Protein AF-A0A316YDK8-F1 (afdb_monomer_lite)

Foldseek 3Di:
DVVVVVVVVVVVVVVVVVVLVVCCVVPVCVSCVVVVHHPPPPVVVVVVVVVVVVVLVVVLVVLCVVPNLQSSLVSLLVSLVVLVVVLVVQVVVVHDNCCSCVPSVVSSVVSNVSSVVSNVD

pLDDT: mean 97.38, std 2.36, range [79.5, 98.75]

Radius of gyration: 16.69 Å; chains: 1; bounding box: 52×22×44 Å

Sequence (121 aa):
MLRQASLAIALACCGAIVAIGARFLLLPQQATAAFGVTPGNIRALTAIKGVRDITSGIVPLVAWSMAGPRVFGWSMLAASLTPVGDAIIVITNGGELAQALTVHGATAAVLIATSLVLIQT

Organism: NCBI:txid215250

Secondary structure (DSSP, 8-state):
-HHHHHHHHHHHHHHHHHHHHHHHHHSHHHHHHHTTS-TT-HHHHHHHHHHHHHHHHHHHHHHHHHHHHHHHHHHHHHHTHHHHHHHHHHHHTT--HHHIIIIIIHHHHHHHHHHHHHHH-

Structure (mmCIF, N/CA/C/O backbone):
data_AF-A0A316YDK8-F1
#
_entry.id   AF-A0A316YDK8-F1
#
loop_
_atom_site.group_PDB
_atom_site.id
_atom_site.type_symbol
_atom_site.label_atom_id
_atom_site.label_alt_id
_atom_site.label_comp_id
_atom_site.label_asym_id
_atom_site.label_entity_id
_atom_site.label_seq_id
_atom_site.pdbx_PDB_ins_code
_atom_site.Cartn_x
_atom_site.Cartn_y
_atom_site.Cartn_z
_atom_site.occupancy
_atom_site.B_iso_or_equiv
_atom_site.auth_seq_id
_atom_site.auth_comp_id
_atom_site.auth_asym_id
_atom_site.auth_atom_id
_atom_site.pdbx_PDB_model_num
ATOM 1 N N . MET A 1 1 ? -33.032 -4.478 -1.769 1.00 82.25 1 MET A N 1
ATOM 2 C CA . MET A 1 1 ? -32.418 -4.955 -3.030 1.00 82.25 1 MET A CA 1
ATOM 3 C C . MET A 1 1 ? -31.326 -4.011 -3.536 1.00 82.25 1 MET A C 1
ATOM 5 O O . MET A 1 1 ? -30.196 -4.463 -3.644 1.00 82.25 1 MET A O 1
ATOM 9 N N . LEU A 1 2 ? -31.588 -2.708 -3.739 1.00 93.12 2 LEU A N 1
ATOM 10 C CA . LEU A 1 2 ? -30.572 -1.750 -4.231 1.00 93.12 2 LEU A CA 1
ATOM 11 C C . LEU A 1 2 ? -29.287 -1.702 -3.382 1.00 93.12 2 LEU A C 1
ATOM 13 O O . LEU A 1 2 ? -28.204 -1.879 -3.918 1.00 93.12 2 LEU A O 1
ATOM 17 N N . ARG A 1 3 ? -29.397 -1.580 -2.049 1.00 96.75 3 ARG A N 1
ATOM 18 C CA . ARG A 1 3 ? -28.228 -1.564 -1.142 1.00 96.75 3 ARG A CA 1
ATOM 19 C C . ARG A 1 3 ? -27.335 -2.806 -1.273 1.00 96.75 3 ARG A C 1
ATOM 21 O O . ARG A 1 3 ? -26.117 -2.689 -1.239 1.00 96.75 3 ARG A O 1
ATOM 28 N N . GLN A 1 4 ? -27.935 -3.989 -1.406 1.00 96.75 4 GLN A N 1
ATOM 29 C CA . GLN A 1 4 ? -27.195 -5.250 -1.536 1.00 96.75 4 GLN A CA 1
ATOM 30 C C . GLN A 1 4 ? -26.503 -5.347 -2.895 1.00 96.75 4 GLN A C 1
ATOM 32 O O . GLN A 1 4 ? -25.341 -5.734 -2.951 1.00 96.75 4 GLN A O 1
ATOM 37 N N . ALA A 1 5 ? -27.185 -4.935 -3.968 1.00 97.12 5 ALA A N 1
ATOM 38 C CA . ALA A 1 5 ? -26.584 -4.858 -5.293 1.00 97.12 5 ALA A CA 1
ATOM 39 C C . ALA A 1 5 ? -25.393 -3.886 -5.303 1.00 97.12 5 ALA A C 1
ATOM 41 O O . ALA A 1 5 ? -24.313 -4.252 -5.755 1.00 97.12 5 ALA A O 1
ATOM 42 N N . SER A 1 6 ? -25.544 -2.690 -4.723 1.00 97.62 6 SER A N 1
ATOM 43 C CA . SER A 1 6 ? -24.447 -1.722 -4.603 1.00 97.62 6 SER A CA 1
ATOM 44 C C . SER A 1 6 ? -23.263 -2.275 -3.809 1.00 97.62 6 SER A C 1
ATOM 46 O O . SER A 1 6 ? -22.122 -2.084 -4.219 1.00 97.62 6 SER A O 1
ATOM 48 N N . LEU A 1 7 ? -23.512 -2.992 -2.707 1.00 98.00 7 LEU A N 1
ATOM 49 C CA . LEU A 1 7 ? -22.448 -3.623 -1.924 1.00 98.00 7 LEU A CA 1
ATOM 50 C C . LEU A 1 7 ? -21.717 -4.705 -2.730 1.00 98.00 7 LEU A C 1
ATOM 52 O O . LEU A 1 7 ? -20.490 -4.739 -2.729 1.00 98.00 7 LEU A O 1
ATOM 56 N N . ALA A 1 8 ? -22.455 -5.558 -3.442 1.00 98.06 8 ALA A N 1
ATOM 57 C CA . ALA A 1 8 ? -21.868 -6.597 -4.282 1.00 98.06 8 ALA A CA 1
ATOM 58 C C . ALA A 1 8 ? -20.994 -5.997 -5.394 1.00 98.06 8 ALA A C 1
ATOM 60 O O . ALA A 1 8 ? -19.868 -6.446 -5.603 1.00 98.06 8 ALA A O 1
ATOM 61 N N . ILE A 1 9 ? -21.477 -4.939 -6.052 1.00 98.19 9 ILE A N 1
ATOM 62 C CA . ILE A 1 9 ? -20.719 -4.204 -7.071 1.00 98.19 9 ILE A CA 1
ATOM 63 C C . ILE A 1 9 ? -19.450 -3.601 -6.459 1.00 98.19 9 ILE A C 1
ATOM 65 O O . ILE A 1 9 ? -18.371 -3.762 -7.019 1.00 98.19 9 ILE A O 1
ATOM 69 N N . ALA A 1 10 ? -19.551 -2.951 -5.297 1.00 98.19 10 ALA A N 1
ATOM 70 C CA . ALA A 1 10 ? -18.397 -2.351 -4.632 1.00 98.19 10 ALA A CA 1
ATOM 71 C C . ALA A 1 10 ? -17.325 -3.397 -4.283 1.00 98.19 10 ALA A C 1
ATOM 73 O O . ALA A 1 10 ? -16.150 -3.190 -4.582 1.00 98.19 10 ALA A O 1
ATOM 74 N N . LEU A 1 11 ? -17.724 -4.544 -3.724 1.00 98.19 11 LEU A N 1
ATOM 75 C CA . LEU A 1 11 ? -16.809 -5.647 -3.415 1.00 98.19 11 LEU A CA 1
ATOM 76 C C . LEU A 1 11 ? -16.150 -6.217 -4.677 1.00 98.19 11 LEU A C 1
ATOM 78 O O . LEU A 1 11 ? -14.941 -6.459 -4.678 1.00 98.19 11 LEU A O 1
ATOM 82 N N . ALA A 1 12 ? -16.913 -6.380 -5.761 1.00 98.50 12 ALA A N 1
ATOM 83 C CA . ALA A 1 12 ? -16.375 -6.819 -7.045 1.00 98.50 12 ALA A CA 1
ATOM 84 C C . ALA A 1 12 ? -15.350 -5.817 -7.602 1.00 98.50 12 ALA A C 1
ATOM 86 O O . ALA A 1 12 ? -14.276 -6.226 -8.042 1.00 98.50 12 ALA A O 1
ATOM 87 N N . CYS A 1 13 ? -15.626 -4.513 -7.519 1.00 98.44 13 CYS A N 1
ATOM 88 C CA . CYS A 1 13 ? -14.684 -3.465 -7.914 1.00 98.44 13 CYS A CA 1
ATOM 89 C C . CYS A 1 13 ? -13.403 -3.488 -7.067 1.00 98.44 13 CYS A C 1
ATOM 91 O O . CYS A 1 13 ? -12.308 -3.403 -7.625 1.00 98.44 13 CYS A O 1
ATOM 93 N N . CYS A 1 14 ? -13.511 -3.651 -5.743 1.00 98.12 14 CYS A N 1
ATOM 94 C CA . CYS A 1 14 ? -12.345 -3.805 -4.869 1.00 98.12 14 CYS A CA 1
ATOM 95 C C . CYS A 1 14 ? -11.497 -5.017 -5.282 1.00 98.12 14 CYS A C 1
ATOM 97 O O . CYS A 1 14 ? -10.287 -4.885 -5.461 1.00 98.12 14 CYS A O 1
ATOM 99 N N . GLY A 1 15 ? -12.129 -6.175 -5.504 1.00 98.56 15 GLY A N 1
ATOM 100 C CA . GLY A 1 15 ? -11.443 -7.380 -5.977 1.00 98.56 15 GLY A CA 1
ATOM 101 C C . GLY A 1 15 ? -10.779 -7.191 -7.345 1.00 98.56 15 GLY A C 1
ATOM 102 O O . GLY A 1 15 ? -9.627 -7.580 -7.533 1.00 98.56 15 GLY A O 1
ATOM 103 N N . ALA A 1 16 ? -11.461 -6.531 -8.284 1.00 98.31 16 ALA A N 1
ATOM 104 C CA . ALA A 1 16 ? -10.921 -6.237 -9.608 1.00 98.31 16 ALA A CA 1
ATOM 105 C C . ALA A 1 16 ? -9.682 -5.330 -9.539 1.00 98.31 16 ALA A C 1
ATOM 107 O O . ALA A 1 16 ? -8.686 -5.602 -10.208 1.00 98.31 16 ALA A O 1
ATOM 108 N N . ILE A 1 17 ? -9.696 -4.290 -8.699 1.00 97.44 17 ILE A N 1
ATOM 109 C CA . ILE A 1 17 ? -8.531 -3.413 -8.512 1.00 97.44 17 ILE A CA 1
ATOM 110 C C . ILE A 1 17 ? -7.363 -4.160 -7.859 1.00 97.44 17 ILE A C 1
ATOM 112 O O . ILE A 1 17 ? -6.223 -3.971 -8.288 1.00 97.44 17 ILE A O 1
ATOM 116 N N . VAL A 1 18 ? -7.618 -5.053 -6.895 1.00 98.00 18 VAL A N 1
ATOM 117 C CA . VAL A 1 18 ? -6.574 -5.931 -6.330 1.00 98.00 18 VAL A CA 1
ATOM 118 C C . VAL A 1 18 ? -5.962 -6.817 -7.421 1.00 98.00 18 VAL A C 1
ATOM 120 O O . VAL A 1 18 ? -4.738 -6.902 -7.523 1.00 98.00 18 VAL A O 1
ATOM 123 N N . ALA A 1 19 ? -6.784 -7.412 -8.291 1.00 98.38 19 ALA A N 1
ATOM 124 C CA . ALA A 1 19 ? -6.306 -8.228 -9.409 1.00 98.38 19 ALA A CA 1
ATOM 125 C C . ALA A 1 19 ? -5.478 -7.416 -10.424 1.00 98.38 19 ALA A C 1
ATOM 127 O O . ALA A 1 19 ? -4.431 -7.876 -10.884 1.00 98.38 19 ALA A O 1
ATOM 128 N N . ILE A 1 20 ? -5.897 -6.184 -10.740 1.00 97.88 20 ILE A N 1
ATOM 129 C CA . ILE A 1 20 ? -5.118 -5.265 -11.584 1.00 97.88 20 ILE A CA 1
ATOM 130 C C . ILE A 1 20 ? -3.778 -4.932 -10.917 1.00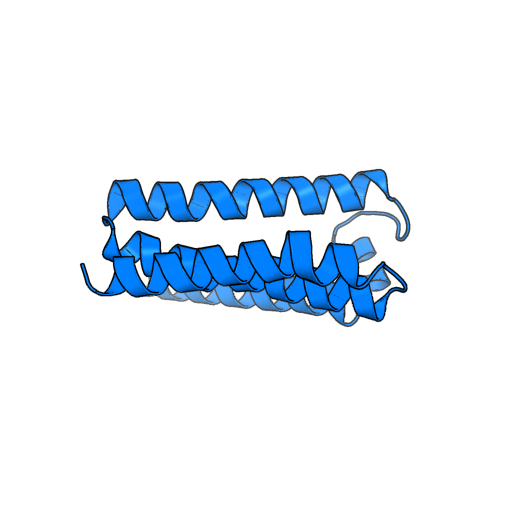 97.88 20 ILE A C 1
ATOM 132 O O . ILE A 1 20 ? -2.743 -4.979 -11.582 1.00 97.88 20 ILE A O 1
ATOM 136 N N . GLY A 1 21 ? -3.772 -4.641 -9.612 1.00 97.00 21 GLY A N 1
ATOM 137 C CA . GLY A 1 21 ? -2.556 -4.407 -8.832 1.00 97.00 21 GLY A CA 1
ATOM 138 C C . GLY A 1 21 ? -1.583 -5.587 -8.901 1.00 97.00 21 GLY A C 1
ATOM 139 O O . GLY A 1 21 ? -0.417 -5.399 -9.241 1.00 97.00 21 GLY A O 1
ATOM 140 N N . ALA A 1 22 ? -2.073 -6.811 -8.688 1.00 98.25 22 ALA A N 1
ATOM 141 C CA . ALA A 1 22 ? -1.271 -8.029 -8.812 1.00 98.25 22 ALA A CA 1
ATOM 142 C C . ALA A 1 22 ? -0.696 -8.212 -10.227 1.00 98.25 22 ALA A C 1
ATOM 144 O O . ALA A 1 22 ? 0.459 -8.609 -10.385 1.00 98.25 22 ALA A O 1
ATOM 145 N N . ARG A 1 23 ? -1.453 -7.858 -11.274 1.00 97.81 23 ARG A N 1
ATOM 146 C CA . ARG A 1 23 ? -0.971 -7.917 -12.662 1.00 97.81 23 ARG A CA 1
ATOM 147 C C . ARG A 1 23 ? 0.233 -7.001 -12.904 1.00 97.81 23 ARG A C 1
ATOM 149 O O . ARG A 1 23 ? 1.101 -7.375 -13.685 1.00 97.81 23 ARG A O 1
ATOM 156 N N . PHE A 1 24 ? 0.326 -5.848 -12.235 1.00 96.75 24 PHE A N 1
ATOM 157 C CA . PHE A 1 24 ? 1.522 -4.995 -12.316 1.00 96.75 24 PHE A CA 1
ATOM 158 C C . PHE A 1 24 ? 2.771 -5.649 -11.713 1.00 96.75 24 PHE A C 1
ATOM 160 O O . PHE A 1 24 ? 3.870 -5.310 -12.136 1.00 96.75 24 PHE A O 1
ATOM 167 N N . LEU A 1 25 ? 2.615 -6.587 -10.774 1.00 96.00 25 LEU A N 1
ATOM 168 C CA . LEU A 1 25 ? 3.730 -7.347 -10.201 1.00 96.00 25 LEU A CA 1
ATOM 169 C C . LEU A 1 25 ? 4.107 -8.545 -11.082 1.00 96.00 25 LEU A C 1
ATOM 171 O O . LEU A 1 25 ? 5.283 -8.801 -11.311 1.00 96.00 25 LEU A O 1
ATOM 175 N N . LEU A 1 26 ? 3.109 -9.266 -11.600 1.00 97.88 26 LEU A N 1
ATOM 176 C CA . LEU A 1 26 ? 3.316 -10.518 -12.338 1.00 97.88 26 LEU A CA 1
ATOM 177 C C . LEU A 1 26 ? 3.629 -10.308 -13.827 1.00 97.88 26 LEU A C 1
ATOM 179 O O . LEU A 1 26 ? 4.381 -11.075 -14.420 1.00 97.88 26 LEU A O 1
ATOM 183 N N . LEU A 1 27 ? 3.026 -9.293 -14.451 1.00 98.00 27 LEU A N 1
ATOM 184 C CA . LEU A 1 27 ? 3.092 -9.020 -15.892 1.00 98.00 27 LEU A CA 1
ATOM 185 C C . LEU A 1 27 ? 3.289 -7.509 -16.153 1.00 98.00 27 LEU A C 1
ATOM 187 O O . LEU A 1 27 ? 2.462 -6.888 -16.832 1.00 98.00 27 LEU A O 1
ATOM 191 N N . PRO A 1 28 ? 4.369 -6.886 -15.640 1.00 95.75 28 PRO A N 1
ATOM 192 C CA . PRO A 1 28 ? 4.521 -5.428 -15.575 1.00 95.75 28 PRO A CA 1
ATOM 193 C C . PRO A 1 28 ? 4.439 -4.730 -16.937 1.00 95.75 28 PRO A C 1
ATOM 195 O O . PRO A 1 28 ? 3.760 -3.711 -17.062 1.00 95.75 28 PRO A O 1
ATOM 198 N N . GLN A 1 29 ? 5.075 -5.277 -17.981 1.00 97.00 29 GLN A N 1
ATOM 199 C CA . GLN A 1 29 ? 5.042 -4.680 -19.324 1.00 97.00 29 GLN A CA 1
ATOM 200 C C . GLN A 1 29 ? 3.624 -4.678 -19.911 1.00 97.00 29 GLN A C 1
ATOM 202 O O . GLN A 1 29 ? 3.150 -3.648 -20.386 1.00 97.00 29 GLN A O 1
ATOM 207 N N . GLN A 1 30 ? 2.916 -5.809 -19.823 1.00 98.25 30 GLN A N 1
ATOM 208 C CA . GLN A 1 30 ? 1.549 -5.929 -20.332 1.00 98.25 30 GLN A CA 1
ATOM 209 C C . GLN A 1 30 ? 0.567 -5.079 -19.524 1.00 98.25 30 GLN A C 1
ATOM 211 O O . GLN A 1 30 ? -0.327 -4.466 -20.098 1.00 98.25 30 GLN A O 1
ATOM 216 N N . ALA A 1 31 ? 0.727 -5.033 -18.199 1.00 97.75 31 ALA A N 1
ATOM 217 C CA . ALA A 1 31 ? -0.098 -4.210 -17.322 1.00 97.75 31 ALA A CA 1
ATOM 218 C C . ALA A 1 31 ? 0.095 -2.714 -17.607 1.00 97.75 31 ALA A C 1
ATOM 220 O O . ALA A 1 31 ? -0.883 -1.979 -17.691 1.00 97.75 31 ALA A O 1
ATOM 221 N N . THR A 1 32 ? 1.339 -2.279 -17.822 1.00 97.62 32 THR A N 1
ATOM 222 C CA . THR A 1 32 ? 1.663 -0.881 -18.150 1.00 97.62 32 THR A CA 1
ATOM 223 C C . THR A 1 32 ? 1.099 -0.489 -19.515 1.00 97.62 32 THR A C 1
ATOM 225 O O . THR A 1 32 ? 0.439 0.543 -19.627 1.00 97.62 32 THR A O 1
ATOM 228 N N . ALA A 1 33 ? 1.254 -1.352 -20.525 1.00 97.75 33 ALA A N 1
ATOM 229 C CA . ALA A 1 33 ? 0.644 -1.141 -21.835 1.00 97.75 33 ALA A CA 1
ATOM 230 C C . ALA A 1 33 ? -0.893 -1.095 -21.752 1.00 97.75 33 ALA A C 1
ATOM 232 O O . ALA A 1 33 ? -1.510 -0.199 -22.319 1.00 97.75 33 ALA A O 1
ATOM 233 N N . ALA A 1 34 ? -1.517 -2.004 -20.991 1.00 97.62 34 ALA A N 1
ATOM 234 C CA . ALA A 1 34 ? -2.969 -2.034 -20.789 1.00 97.62 34 ALA A CA 1
ATOM 235 C C . ALA A 1 34 ? -3.499 -0.838 -19.978 1.00 97.62 34 ALA A C 1
ATOM 2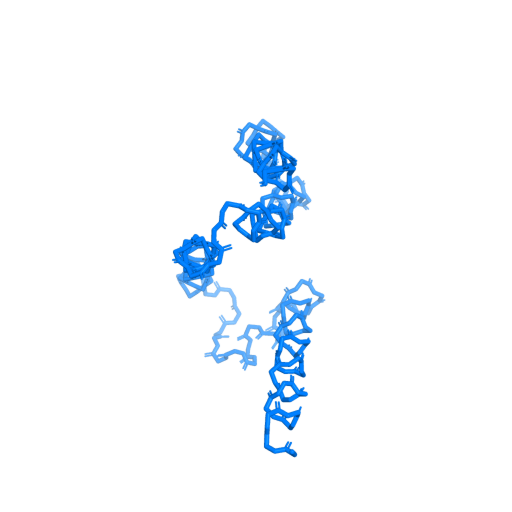37 O O . ALA A 1 34 ? -4.655 -0.460 -20.137 1.00 97.62 34 ALA A O 1
ATOM 238 N N . PHE A 1 35 ? -2.664 -0.227 -19.135 1.00 97.00 35 PHE A N 1
ATOM 239 C CA . PHE A 1 35 ? -2.956 1.049 -18.481 1.00 97.00 35 PHE A CA 1
ATOM 240 C C . PHE A 1 35 ? -2.931 2.234 -19.467 1.00 97.00 35 PHE A C 1
ATOM 242 O O . PHE A 1 35 ? -3.439 3.304 -19.147 1.00 97.00 35 PHE A O 1
ATOM 249 N N . GLY A 1 36 ? -2.374 2.051 -20.671 1.00 97.94 36 GLY A N 1
ATOM 250 C CA . GLY A 1 36 ? -2.257 3.088 -21.700 1.00 97.94 36 GLY A CA 1
ATOM 251 C C . GLY A 1 36 ? -0.918 3.828 -21.685 1.00 97.94 36 GLY A C 1
ATOM 252 O O . GLY A 1 36 ? -0.813 4.921 -22.235 1.00 97.94 36 GLY A O 1
ATOM 253 N N . VAL A 1 37 ? 0.111 3.259 -21.050 1.00 97.69 37 VAL A N 1
ATOM 254 C CA . VAL A 1 37 ? 1.452 3.850 -20.957 1.00 97.69 37 VAL A CA 1
ATOM 255 C C . VAL A 1 37 ? 2.464 2.954 -21.663 1.00 97.69 37 VAL A C 1
ATOM 257 O O . VAL A 1 37 ? 2.464 1.737 -21.494 1.00 97.69 37 VAL A O 1
ATOM 260 N N . THR A 1 38 ? 3.380 3.554 -22.424 1.00 97.00 38 THR A N 1
ATOM 261 C CA . THR A 1 38 ? 4.519 2.825 -22.994 1.00 97.00 38 THR A CA 1
ATOM 262 C C . THR A 1 38 ? 5.390 2.244 -21.870 1.00 97.00 38 THR A C 1
ATOM 264 O O . THR A 1 38 ? 5.850 3.012 -21.014 1.00 97.00 38 THR A O 1
ATOM 267 N N . PRO A 1 39 ? 5.654 0.921 -21.847 1.00 96.00 39 PRO A N 1
ATOM 268 C CA . PRO A 1 39 ? 6.534 0.312 -20.851 1.00 96.00 39 PRO A CA 1
ATOM 269 C C . PRO A 1 39 ? 7.902 1.006 -20.784 1.00 96.00 39 PRO A C 1
ATOM 271 O O . PRO A 1 39 ? 8.487 1.333 -21.812 1.00 96.00 39 PRO A O 1
ATOM 274 N N . GLY A 1 40 ? 8.406 1.244 -19.570 1.00 94.38 40 GLY A N 1
ATOM 275 C CA . GLY A 1 40 ? 9.673 1.952 -19.337 1.00 94.38 40 GLY A CA 1
ATOM 276 C C . GLY A 1 40 ? 9.556 3.475 -19.180 1.00 94.38 40 GLY A C 1
ATOM 277 O O . GLY A 1 40 ? 10.544 4.125 -18.844 1.00 94.38 40 GLY A O 1
ATOM 278 N N . ASN A 1 41 ? 8.369 4.070 -19.351 1.00 97.56 41 ASN A N 1
ATOM 279 C CA . ASN A 1 41 ? 8.165 5.496 -19.078 1.00 97.56 41 ASN A CA 1
ATOM 280 C C . ASN A 1 41 ? 8.191 5.791 -17.563 1.00 97.56 41 ASN A C 1
ATOM 282 O O . ASN A 1 41 ? 7.166 5.720 -16.881 1.00 97.56 41 ASN A O 1
ATOM 286 N N . ILE A 1 42 ? 9.365 6.161 -17.043 1.00 96.69 42 ILE A N 1
ATOM 287 C CA . ILE A 1 42 ? 9.586 6.414 -15.610 1.00 96.69 42 ILE A CA 1
ATOM 288 C C . ILE A 1 42 ? 8.676 7.513 -15.06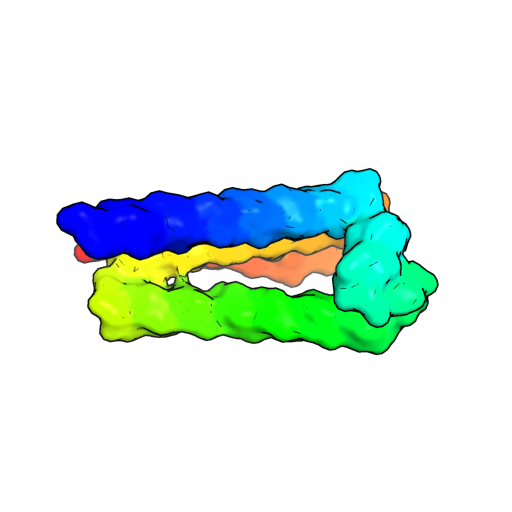0 1.00 96.69 42 ILE A C 1
ATOM 290 O O . ILE A 1 42 ? 8.103 7.328 -13.992 1.00 96.69 42 ILE A O 1
ATOM 294 N N . ARG A 1 43 ? 8.480 8.625 -15.783 1.00 97.88 43 ARG A N 1
ATOM 295 C CA . ARG A 1 43 ? 7.620 9.730 -15.318 1.00 97.88 43 ARG A CA 1
ATOM 296 C C . ARG A 1 43 ? 6.180 9.268 -15.094 1.00 97.88 43 ARG A C 1
ATOM 298 O O . ARG A 1 43 ? 5.551 9.672 -14.120 1.00 97.88 43 ARG A O 1
ATOM 305 N N . ALA A 1 44 ? 5.654 8.438 -15.991 1.00 97.38 44 ALA A N 1
ATOM 306 C CA . ALA A 1 44 ? 4.315 7.886 -15.835 1.00 97.38 44 ALA A CA 1
ATOM 307 C C . ALA A 1 44 ? 4.244 6.917 -14.645 1.00 97.38 44 ALA A C 1
ATOM 309 O O . ALA A 1 44 ? 3.312 6.999 -13.849 1.00 97.38 44 ALA A O 1
ATOM 310 N N . LEU A 1 45 ? 5.243 6.046 -14.473 1.00 95.94 45 LEU A N 1
ATOM 311 C CA . LEU A 1 45 ? 5.282 5.095 -13.358 1.00 95.94 45 LEU A CA 1
ATOM 312 C C . LEU A 1 45 ? 5.415 5.788 -11.993 1.00 95.94 45 LEU A C 1
ATOM 314 O O . LEU A 1 45 ? 4.705 5.419 -11.055 1.00 95.94 45 LEU A O 1
ATOM 318 N N . THR A 1 46 ? 6.253 6.822 -11.877 1.00 97.25 46 THR A N 1
ATOM 319 C CA . THR A 1 46 ? 6.380 7.595 -10.632 1.00 97.25 46 THR A CA 1
ATOM 320 C C . THR A 1 46 ? 5.128 8.418 -10.343 1.00 97.25 46 THR A C 1
ATOM 322 O O . THR A 1 46 ? 4.724 8.498 -9.186 1.00 97.25 46 THR A O 1
ATOM 325 N N . ALA A 1 47 ? 4.447 8.951 -11.364 1.00 98.31 47 ALA A N 1
ATOM 326 C CA . ALA A 1 47 ? 3.147 9.601 -11.189 1.00 98.31 47 ALA A CA 1
ATOM 327 C C . ALA A 1 47 ? 2.065 8.616 -10.706 1.00 98.31 47 ALA A C 1
ATOM 329 O O . ALA A 1 47 ? 1.336 8.925 -9.765 1.00 98.31 47 ALA A O 1
ATOM 330 N N . ILE A 1 48 ? 1.991 7.411 -11.288 1.00 97.12 48 ILE A N 1
ATOM 331 C CA . ILE A 1 48 ? 1.068 6.349 -10.848 1.00 97.12 48 ILE A CA 1
ATOM 332 C C . ILE A 1 48 ? 1.337 5.970 -9.388 1.00 97.12 48 ILE A C 1
ATOM 334 O O . ILE A 1 48 ? 0.388 5.873 -8.606 1.00 97.12 48 ILE A O 1
ATOM 338 N N . LYS A 1 49 ? 2.608 5.779 -9.004 1.00 96.00 49 LYS A N 1
ATOM 339 C CA . LYS A 1 49 ? 2.977 5.520 -7.604 1.00 96.00 49 LYS A CA 1
ATOM 340 C C . LYS A 1 49 ? 2.569 6.684 -6.702 1.00 96.00 49 LYS A C 1
ATOM 342 O O . LYS A 1 49 ? 1.886 6.452 -5.715 1.00 96.00 49 LYS A O 1
ATOM 347 N N . GLY A 1 50 ? 2.895 7.922 -7.071 1.00 98.25 50 GLY A N 1
ATOM 348 C CA . GLY A 1 50 ? 2.551 9.105 -6.279 1.00 98.25 50 GLY A CA 1
ATOM 349 C C . GLY A 1 50 ? 1.049 9.230 -6.010 1.00 98.25 50 GLY A C 1
ATOM 350 O O . GLY A 1 50 ? 0.644 9.445 -4.871 1.00 98.25 50 GLY A O 1
ATOM 351 N N . VAL A 1 51 ? 0.204 9.013 -7.023 1.00 98.44 51 VAL A N 1
ATOM 352 C CA . VAL A 1 51 ? -1.261 9.023 -6.850 1.00 98.44 51 VAL A CA 1
ATOM 353 C C . VAL A 1 51 ? -1.727 7.907 -5.906 1.00 98.44 51 VAL A C 1
ATOM 355 O O . VAL A 1 51 ? -2.602 8.143 -5.070 1.00 98.44 51 VAL A O 1
ATOM 358 N N . ARG A 1 52 ? -1.150 6.701 -6.002 1.00 97.31 52 ARG A N 1
ATOM 359 C CA . ARG A 1 52 ? -1.473 5.575 -5.105 1.00 97.31 52 ARG A CA 1
ATOM 360 C C . ARG A 1 52 ? -1.045 5.847 -3.664 1.00 97.31 52 ARG A C 1
ATOM 362 O O . ARG A 1 52 ? -1.819 5.555 -2.754 1.00 97.31 52 ARG A O 1
ATOM 369 N N . ASP A 1 53 ? 0.122 6.447 -3.459 1.00 97.69 53 ASP A N 1
ATOM 370 C CA . ASP A 1 53 ? 0.633 6.781 -2.127 1.00 97.69 53 ASP A CA 1
ATOM 371 C C . ASP A 1 53 ? -0.223 7.891 -1.484 1.00 97.69 53 ASP A C 1
ATOM 373 O O . ASP A 1 53 ? -0.665 7.745 -0.344 1.00 97.69 53 ASP A O 1
ATOM 377 N N . ILE A 1 54 ? -0.584 8.937 -2.241 1.00 98.56 54 ILE A N 1
ATOM 378 C CA . ILE A 1 54 ? -1.525 9.981 -1.789 1.00 98.56 54 ILE A CA 1
ATOM 379 C C . ILE A 1 54 ? -2.883 9.368 -1.420 1.00 98.56 54 ILE A C 1
ATOM 381 O O . ILE A 1 54 ? -3.426 9.639 -0.348 1.00 98.56 54 ILE A O 1
ATOM 385 N N . THR A 1 55 ? -3.425 8.503 -2.281 1.00 98.06 55 THR A N 1
ATOM 386 C CA . THR A 1 55 ? -4.713 7.835 -2.033 1.00 98.06 55 THR A CA 1
ATOM 387 C C . THR A 1 55 ? -4.651 6.953 -0.784 1.00 98.06 55 THR A C 1
ATOM 389 O O . THR A 1 55 ? -5.597 6.946 0.003 1.00 98.06 55 THR A O 1
ATOM 392 N N . SER A 1 56 ? -3.527 6.264 -0.560 1.00 96.50 56 SER A N 1
ATOM 393 C CA . SER A 1 56 ? -3.301 5.420 0.621 1.00 96.50 56 SER A CA 1
ATOM 394 C C . SER A 1 56 ? -3.246 6.218 1.926 1.00 96.50 56 SER A C 1
ATOM 396 O O . SER A 1 56 ? -3.523 5.654 2.977 1.00 96.50 56 SER A O 1
ATOM 398 N N . GLY A 1 57 ? -2.940 7.520 1.878 1.00 97.62 57 GLY A N 1
ATOM 399 C CA . GLY A 1 57 ? -3.084 8.427 3.022 1.00 97.62 57 GLY A CA 1
ATOM 400 C C . GLY A 1 57 ? -4.505 8.980 3.181 1.00 97.62 57 GLY A C 1
ATOM 401 O O . GLY A 1 57 ? -5.037 9.022 4.288 1.00 97.62 57 GLY A O 1
ATOM 402 N N . ILE A 1 58 ? -5.155 9.368 2.078 1.00 98.69 58 ILE A N 1
ATOM 403 C CA . ILE A 1 58 ? -6.499 9.972 2.104 1.00 98.69 58 ILE A CA 1
ATOM 404 C C . ILE A 1 58 ? -7.572 8.969 2.543 1.00 98.69 58 ILE A C 1
ATOM 406 O O . ILE A 1 58 ? -8.434 9.320 3.348 1.00 98.69 58 ILE A O 1
ATOM 410 N N . VAL A 1 59 ? -7.546 7.731 2.040 1.00 98.19 59 VAL A N 1
ATOM 411 C CA . VAL A 1 59 ? -8.583 6.726 2.342 1.00 98.19 59 VAL A CA 1
ATOM 412 C C . VAL A 1 59 ? -8.706 6.463 3.854 1.00 98.19 59 VAL A C 1
ATOM 414 O O . VAL A 1 59 ? -9.820 6.557 4.373 1.00 98.19 59 VAL A O 1
ATOM 417 N N . PRO A 1 60 ? -7.612 6.215 4.597 1.00 98.19 60 PRO A N 1
ATOM 418 C CA . PRO A 1 60 ? -7.646 6.102 6.054 1.00 98.19 60 PRO A CA 1
ATOM 419 C C . PRO A 1 60 ? -8.127 7.364 6.772 1.00 98.19 60 PRO A C 1
ATOM 421 O O . PRO A 1 60 ? -8.883 7.255 7.732 1.00 98.19 60 PRO A O 1
ATOM 424 N N . LEU A 1 61 ? -7.755 8.560 6.299 1.00 98.50 61 LEU A N 1
ATOM 425 C CA . LEU A 1 61 ? -8.238 9.822 6.880 1.00 98.50 61 LEU A CA 1
ATOM 426 C C . LEU A 1 61 ? -9.757 9.978 6.735 1.00 98.50 61 LEU A C 1
ATOM 428 O O . LEU A 1 61 ? -10.423 10.404 7.678 1.00 98.50 61 LEU A O 1
ATOM 432 N N . VAL A 1 62 ? -10.316 9.594 5.585 1.00 98.56 62 VAL A N 1
ATOM 433 C CA . VAL A 1 62 ? -11.772 9.556 5.374 1.00 98.56 62 VAL A CA 1
ATOM 434 C C . VAL A 1 62 ? -12.422 8.489 6.260 1.00 98.56 62 VAL A C 1
ATOM 436 O O . VAL A 1 62 ? -13.465 8.730 6.863 1.00 98.56 62 VAL A O 1
ATOM 439 N N . ALA A 1 63 ? -11.812 7.309 6.382 1.00 97.88 63 ALA A N 1
ATOM 440 C CA . ALA A 1 63 ? -12.324 6.254 7.253 1.00 97.88 63 ALA A CA 1
ATOM 441 C C . ALA A 1 63 ? -12.354 6.699 8.726 1.00 97.88 63 ALA A C 1
ATOM 443 O O . ALA A 1 63 ? -13.339 6.467 9.428 1.00 97.88 63 ALA A O 1
ATOM 444 N N . TRP A 1 64 ? -11.310 7.398 9.173 1.00 98.12 64 TRP A N 1
ATOM 445 C CA . TRP A 1 64 ? -11.235 7.987 10.503 1.00 98.12 64 TRP A CA 1
ATOM 446 C C . TRP A 1 64 ? -12.318 9.040 10.736 1.00 98.12 64 TRP A C 1
ATOM 448 O O . TRP A 1 64 ? -13.037 8.955 11.732 1.00 98.12 64 TRP A O 1
ATOM 458 N N . SER A 1 65 ? -12.470 9.998 9.816 1.00 98.44 65 SER A N 1
ATOM 459 C CA . SER A 1 65 ? -13.433 11.094 9.978 1.00 98.44 65 SER A CA 1
ATOM 460 C C . SER A 1 65 ? -14.884 10.610 10.016 1.00 98.44 65 SER A C 1
ATOM 462 O O . SER A 1 65 ? -15.714 11.226 10.682 1.00 98.44 65 SER A O 1
ATOM 464 N N . MET A 1 66 ? -15.183 9.495 9.343 1.00 98.31 66 MET A N 1
ATOM 465 C CA . MET A 1 66 ? -16.539 8.954 9.245 1.00 98.31 66 MET A CA 1
ATOM 466 C C . MET A 1 66 ? -16.855 7.860 10.270 1.00 98.31 66 MET A C 1
ATOM 468 O O . MET A 1 66 ? -18.025 7.668 10.597 1.00 98.31 66 MET A O 1
ATOM 472 N N . ALA A 1 67 ? -15.854 7.111 10.744 1.00 97.62 67 ALA A N 1
ATOM 473 C CA . ALA A 1 67 ? -16.079 5.893 11.529 1.00 97.62 67 ALA A CA 1
ATOM 474 C C . ALA A 1 67 ? -15.158 5.731 12.756 1.00 97.62 67 ALA A C 1
ATOM 476 O O . ALA A 1 67 ? -15.227 4.712 13.448 1.00 97.62 67 ALA A O 1
ATOM 477 N N . GLY A 1 68 ? -14.336 6.737 13.066 1.00 97.62 68 GLY A N 1
ATOM 478 C CA . GLY A 1 68 ? -13.579 6.834 14.311 1.00 97.62 68 GLY A CA 1
ATOM 479 C C . GLY A 1 68 ? -12.276 6.018 14.370 1.00 97.62 68 GLY A C 1
ATOM 480 O O . GLY A 1 68 ? -11.856 5.402 13.385 1.00 97.62 68 GLY A O 1
ATOM 481 N N . PRO A 1 69 ? -11.599 6.025 15.537 1.00 97.88 69 PRO A N 1
ATOM 482 C CA . PRO A 1 69 ? -10.253 5.468 15.710 1.00 97.88 69 PRO A CA 1
ATOM 483 C C . PRO A 1 69 ? -10.129 3.973 15.393 1.00 97.88 69 PRO A C 1
ATOM 485 O O . PRO A 1 69 ? -9.160 3.564 14.758 1.00 97.88 69 PRO A O 1
ATOM 488 N N . ARG A 1 70 ? -11.126 3.153 15.751 1.00 98.12 70 ARG A N 1
ATOM 489 C CA . ARG A 1 70 ? -11.096 1.706 15.482 1.00 98.12 70 ARG A CA 1
ATOM 490 C C . ARG A 1 70 ? -11.044 1.381 13.991 1.00 98.12 70 ARG A C 1
ATOM 492 O O . ARG A 1 70 ? -10.246 0.549 13.563 1.00 98.12 70 ARG A O 1
ATOM 499 N N . VAL A 1 71 ? -11.891 2.028 13.187 1.00 98.25 71 VAL A N 1
ATOM 500 C CA . VAL A 1 71 ? -11.905 1.824 11.727 1.00 98.25 71 VAL A CA 1
ATOM 501 C C . VAL A 1 71 ? -10.654 2.423 11.092 1.00 98.25 71 VAL A C 1
ATOM 503 O O . VAL A 1 71 ? -10.084 1.814 10.185 1.00 98.25 71 VAL A O 1
ATOM 506 N N . PHE A 1 72 ? -10.171 3.552 11.617 1.00 98.38 72 PHE A N 1
ATOM 507 C CA . PHE A 1 72 ? -8.882 4.106 11.218 1.00 98.38 72 PHE A CA 1
ATOM 508 C C . PHE A 1 72 ? -7.745 3.097 11.422 1.00 98.38 72 PHE A C 1
ATOM 510 O O . PHE A 1 72 ? -7.005 2.831 10.477 1.00 98.38 72 PHE A O 1
ATOM 517 N N . GLY A 1 73 ? -7.673 2.450 12.590 1.00 98.50 73 GLY A N 1
ATOM 518 C CA . GLY A 1 73 ? -6.694 1.401 12.880 1.00 98.50 73 GLY A CA 1
ATOM 519 C C . GLY A 1 73 ? -6.742 0.245 11.876 1.00 98.50 73 GLY A C 1
ATOM 520 O O . GLY A 1 73 ? -5.716 -0.115 11.307 1.00 98.50 73 GLY A O 1
ATOM 521 N N . TRP A 1 74 ? -7.926 -0.287 11.558 1.00 98.62 74 TRP A N 1
ATOM 522 C CA . TRP A 1 74 ? -8.050 -1.323 10.519 1.00 98.62 74 TRP A CA 1
ATOM 523 C C . TRP A 1 74 ? -7.608 -0.844 9.131 1.00 98.62 74 TRP A C 1
ATOM 525 O O . TRP A 1 74 ? -6.954 -1.589 8.400 1.00 98.62 74 TRP A O 1
ATOM 535 N N . SER A 1 75 ? -7.931 0.399 8.765 1.00 98.38 75 SER A N 1
ATOM 536 C CA . SER A 1 75 ? -7.517 0.967 7.477 1.00 98.38 75 SER A CA 1
ATOM 537 C C . SER A 1 75 ? -6.003 1.203 7.393 1.00 98.38 75 SER A C 1
ATOM 539 O O . SER A 1 75 ? -5.409 0.961 6.344 1.00 98.38 75 SER A O 1
ATOM 541 N N . MET A 1 76 ? -5.362 1.599 8.498 1.00 98.38 76 MET A N 1
ATOM 542 C CA . MET A 1 76 ? -3.910 1.767 8.598 1.00 98.38 76 MET A CA 1
ATOM 543 C C . MET A 1 76 ? -3.178 0.424 8.570 1.00 98.38 76 MET A C 1
ATOM 545 O O . MET A 1 76 ? -2.154 0.309 7.895 1.00 98.38 76 MET A O 1
ATOM 549 N N . LEU A 1 77 ? -3.739 -0.614 9.198 1.00 98.56 77 LEU A N 1
ATOM 550 C CA . LEU A 1 77 ? -3.206 -1.974 9.120 1.00 98.56 77 LEU A CA 1
ATOM 551 C C . LEU A 1 77 ? -3.269 -2.522 7.688 1.00 98.56 77 LEU A C 1
ATOM 553 O O . LEU A 1 77 ? -2.332 -3.162 7.227 1.00 98.56 77 LEU A O 1
ATOM 557 N N . ALA A 1 78 ? -4.348 -2.247 6.951 1.00 98.38 78 ALA A N 1
ATOM 558 C CA . ALA A 1 78 ? -4.411 -2.589 5.532 1.00 98.38 78 ALA A CA 1
ATOM 559 C C . ALA A 1 78 ? -3.393 -1.777 4.707 1.00 98.38 78 ALA A C 1
ATOM 561 O O . ALA A 1 78 ? -2.707 -2.331 3.849 1.00 98.38 78 ALA A O 1
ATOM 562 N N . ALA A 1 79 ? -3.251 -0.478 4.990 1.00 98.12 79 ALA A N 1
ATOM 563 C CA . ALA A 1 79 ? -2.298 0.395 4.307 1.00 98.12 79 ALA A CA 1
ATOM 564 C C . ALA A 1 79 ? -0.830 0.005 4.561 1.00 98.12 79 ALA A C 1
ATOM 566 O O . ALA A 1 79 ? 0.014 0.257 3.701 1.00 98.12 79 ALA A O 1
ATOM 567 N N . SER A 1 80 ? -0.509 -0.654 5.684 1.00 98.50 80 SER A N 1
ATOM 568 C CA . SER A 1 80 ?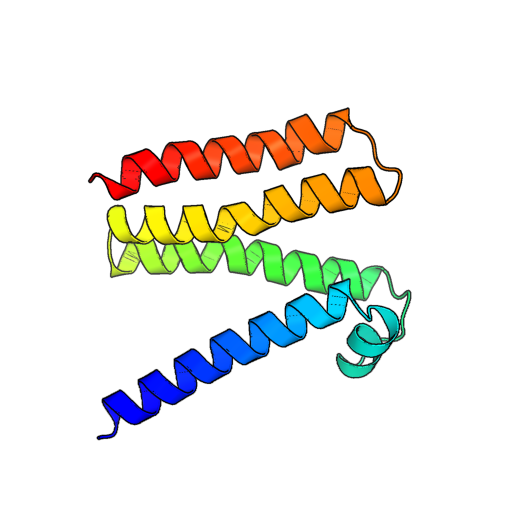 0.858 -1.107 5.981 1.00 98.50 80 SER A CA 1
ATOM 569 C C . SER A 1 80 ? 1.368 -2.180 5.015 1.00 98.50 80 SER A C 1
ATOM 571 O O . SER A 1 80 ? 2.576 -2.399 4.937 1.00 98.50 80 SER A O 1
ATOM 573 N N . LEU A 1 81 ? 0.487 -2.822 4.240 1.00 98.31 81 LEU A N 1
ATOM 574 C CA . LEU A 1 81 ? 0.894 -3.727 3.164 1.00 98.31 81 LEU A CA 1
ATOM 575 C C . LEU A 1 81 ? 1.756 -3.017 2.109 1.00 98.31 81 LEU A C 1
ATOM 577 O O . LEU A 1 81 ? 2.663 -3.639 1.560 1.00 98.31 81 LEU A O 1
ATOM 581 N N . THR A 1 82 ? 1.525 -1.723 1.862 1.00 97.94 82 THR A N 1
ATOM 582 C CA . THR A 1 82 ? 2.301 -0.931 0.897 1.00 97.94 82 THR A CA 1
ATOM 583 C C . THR A 1 82 ? 3.776 -0.817 1.297 1.00 97.94 82 THR A C 1
ATOM 585 O O . THR A 1 82 ? 4.612 -1.282 0.527 1.00 97.94 82 THR A O 1
ATOM 588 N N . PRO A 1 83 ? 4.152 -0.290 2.483 1.00 98.25 83 PRO A N 1
ATOM 589 C CA . PRO A 1 83 ? 5.556 -0.240 2.881 1.00 98.25 83 PRO A CA 1
ATOM 590 C C . PRO A 1 83 ? 6.180 -1.631 3.084 1.00 98.25 83 PRO A C 1
ATOM 592 O O . PRO A 1 83 ? 7.370 -1.787 2.838 1.00 98.25 83 PRO A O 1
ATOM 595 N N . VAL A 1 84 ? 5.419 -2.672 3.450 1.00 98.56 84 VAL A N 1
ATOM 596 C CA . VAL A 1 84 ? 5.955 -4.052 3.438 1.00 98.56 84 VAL A CA 1
ATOM 597 C C . VAL A 1 84 ? 6.337 -4.475 2.016 1.00 98.56 84 VAL A C 1
ATOM 599 O O . VAL A 1 84 ? 7.443 -4.967 1.792 1.00 98.56 84 VAL A O 1
ATOM 602 N N . GLY A 1 85 ? 5.444 -4.253 1.049 1.00 98.12 85 GLY A N 1
ATOM 603 C CA . GLY A 1 85 ? 5.705 -4.518 -0.363 1.00 98.12 85 GLY A CA 1
ATOM 604 C C . GLY A 1 85 ? 6.885 -3.707 -0.898 1.00 98.12 85 GLY A C 1
ATOM 605 O O . GLY A 1 85 ? 7.760 -4.274 -1.547 1.00 98.12 85 GLY A O 1
ATOM 606 N N . ASP A 1 86 ? 6.961 -2.417 -0.570 1.00 97.75 86 ASP A N 1
ATOM 607 C CA . ASP A 1 86 ? 8.060 -1.544 -0.990 1.00 97.75 86 ASP A CA 1
ATOM 608 C C . ASP A 1 86 ? 9.412 -2.031 -0.433 1.00 97.75 86 ASP A C 1
ATOM 610 O O . ASP A 1 86 ? 10.384 -2.094 -1.183 1.00 97.75 86 ASP A O 1
ATOM 614 N N . ALA A 1 87 ? 9.483 -2.469 0.832 1.00 98.44 87 ALA A N 1
ATOM 615 C CA . ALA A 1 87 ? 10.707 -3.048 1.400 1.00 98.44 87 ALA A CA 1
ATOM 616 C C . ALA A 1 87 ? 11.182 -4.280 0.607 1.00 98.44 87 ALA A C 1
ATOM 618 O O . ALA A 1 87 ? 12.368 -4.406 0.291 1.00 98.44 87 ALA A O 1
ATOM 619 N N . ILE A 1 88 ? 10.248 -5.171 0.250 1.00 98.38 88 ILE A N 1
ATOM 620 C CA . ILE A 1 88 ? 10.533 -6.359 -0.566 1.00 98.38 88 ILE A CA 1
ATOM 621 C C . ILE A 1 88 ? 11.004 -5.942 -1.962 1.00 98.38 88 ILE A C 1
ATOM 623 O O . ILE A 1 88 ? 11.999 -6.474 -2.457 1.00 98.38 88 ILE A O 1
ATOM 627 N N . ILE A 1 89 ? 10.327 -4.980 -2.594 1.00 97.50 89 ILE A N 1
ATOM 628 C CA . ILE A 1 89 ? 10.681 -4.471 -3.925 1.00 97.50 89 ILE A CA 1
ATOM 629 C C . ILE A 1 89 ? 12.098 -3.896 -3.920 1.00 97.50 89 ILE A C 1
ATOM 631 O O . ILE A 1 89 ? 12.880 -4.247 -4.802 1.00 97.50 89 ILE A O 1
ATOM 635 N N . VAL A 1 90 ? 12.459 -3.079 -2.924 1.00 98.19 90 VAL A N 1
ATOM 636 C CA . VAL A 1 90 ? 13.807 -2.498 -2.808 1.00 98.19 90 VAL A CA 1
ATOM 637 C C . VAL A 1 90 ? 14.868 -3.598 -2.785 1.00 98.19 90 VAL A C 1
ATOM 639 O O . VAL A 1 90 ? 15.774 -3.584 -3.616 1.00 98.19 90 VAL A O 1
ATOM 642 N N . ILE A 1 91 ? 14.733 -4.592 -1.904 1.00 98.19 91 ILE A N 1
ATOM 643 C CA . ILE A 1 91 ? 15.735 -5.662 -1.756 1.00 98.19 91 ILE A CA 1
ATOM 644 C C . ILE A 1 91 ? 15.801 -6.545 -3.011 1.00 98.19 91 ILE A C 1
ATOM 646 O O . ILE A 1 91 ? 16.884 -6.900 -3.471 1.00 98.19 91 ILE A O 1
ATOM 650 N N . THR A 1 92 ? 14.651 -6.886 -3.594 1.00 97.31 92 THR A N 1
ATOM 651 C CA . THR A 1 92 ? 14.581 -7.781 -4.764 1.00 97.31 92 THR A CA 1
ATOM 652 C C . THR A 1 92 ? 15.017 -7.124 -6.074 1.00 97.31 92 THR A C 1
ATOM 654 O O . THR A 1 92 ? 15.240 -7.830 -7.053 1.00 97.31 92 THR A O 1
ATOM 657 N N . ASN A 1 93 ? 15.181 -5.798 -6.098 1.00 96.69 93 ASN A N 1
ATOM 658 C CA . ASN A 1 93 ? 15.586 -5.041 -7.285 1.00 96.69 93 ASN A CA 1
ATOM 659 C C . ASN A 1 93 ? 16.933 -4.314 -7.101 1.00 96.69 93 ASN A C 1
ATOM 661 O O . ASN A 1 93 ? 17.1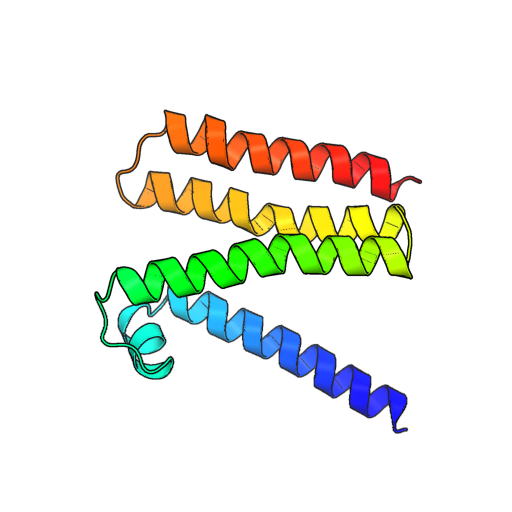96 -3.321 -7.774 1.00 96.69 93 ASN A O 1
ATOM 665 N N . GLY A 1 94 ? 17.798 -4.810 -6.207 1.00 97.25 94 GLY A N 1
ATOM 666 C CA . GLY A 1 94 ? 19.173 -4.314 -6.051 1.00 97.25 94 GLY A CA 1
ATOM 667 C C . GLY A 1 94 ? 19.312 -3.008 -5.263 1.00 97.25 94 GLY A C 1
ATOM 668 O O . GLY A 1 94 ? 20.362 -2.372 -5.321 1.00 97.25 94 GLY A O 1
ATOM 669 N N . GLY A 1 95 ? 18.271 -2.595 -4.541 1.00 97.38 95 GLY A N 1
ATOM 670 C CA . GLY A 1 95 ? 18.329 -1.463 -3.625 1.00 97.38 95 GLY A CA 1
ATOM 671 C C . GLY A 1 95 ? 19.020 -1.800 -2.299 1.00 97.38 95 GLY A C 1
ATOM 672 O O . GLY A 1 95 ? 19.260 -2.958 -1.958 1.00 97.38 95 GLY A O 1
ATOM 673 N N . GLU A 1 96 ? 19.338 -0.763 -1.526 1.00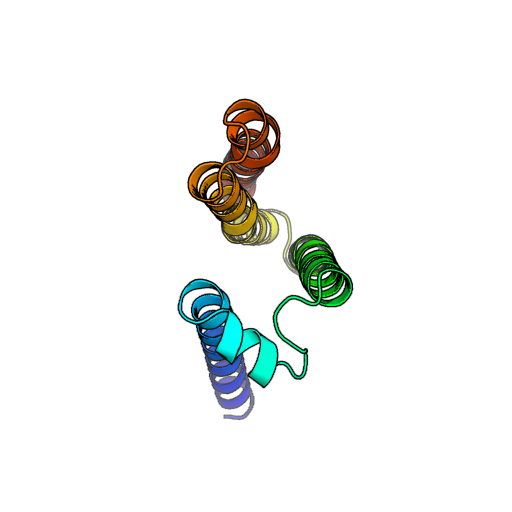 97.50 96 GLU A N 1
ATOM 674 C CA . GLU A 1 96 ? 20.046 -0.915 -0.255 1.00 97.50 96 GLU A CA 1
ATOM 675 C C . GLU A 1 96 ? 19.153 -1.507 0.843 1.00 97.50 96 GLU A C 1
ATOM 677 O O . GLU A 1 96 ? 18.061 -1.004 1.122 1.00 97.50 96 GLU A O 1
ATOM 682 N N . LEU A 1 97 ? 19.671 -2.515 1.557 1.00 96.75 97 LEU A N 1
ATOM 683 C CA . LEU A 1 97 ? 18.998 -3.089 2.727 1.00 96.75 97 LEU A CA 1
ATOM 684 C C . LEU A 1 97 ? 18.707 -2.026 3.795 1.00 96.75 97 LEU A C 1
ATOM 686 O O . LEU A 1 97 ? 17.656 -2.064 4.430 1.00 96.75 97 LEU A O 1
ATOM 690 N N . ALA A 1 98 ? 19.617 -1.063 3.969 1.00 97.06 98 ALA A N 1
ATOM 691 C CA . ALA A 1 98 ? 19.430 0.040 4.901 1.00 97.06 98 ALA A CA 1
ATOM 692 C C . ALA A 1 98 ? 18.136 0.807 4.592 1.00 97.06 98 ALA A C 1
ATOM 694 O O . ALA A 1 98 ? 17.297 0.923 5.475 1.00 97.06 98 ALA A O 1
ATOM 695 N N . GLN A 1 99 ? 17.924 1.237 3.343 1.00 95.44 99 GLN A N 1
ATOM 696 C CA . GLN A 1 99 ? 16.701 1.937 2.923 1.00 95.44 99 GLN A CA 1
ATOM 697 C C . GLN A 1 99 ? 15.452 1.058 3.069 1.00 95.44 99 GLN A C 1
ATOM 699 O O . GLN A 1 99 ? 14.419 1.516 3.564 1.00 95.44 99 GLN A O 1
ATOM 704 N N . ALA A 1 100 ? 15.549 -0.223 2.698 1.00 96.81 100 ALA A N 1
ATOM 705 C CA . ALA A 1 100 ? 14.445 -1.166 2.851 1.00 96.81 100 ALA A CA 1
ATOM 706 C C . ALA A 1 100 ? 13.985 -1.297 4.312 1.00 96.81 100 ALA A C 1
ATOM 708 O O . ALA A 1 100 ? 12.786 -1.336 4.582 1.00 96.81 100 ALA A O 1
ATOM 709 N N . LEU A 1 101 ? 14.917 -1.332 5.266 1.00 96.94 101 LEU A N 1
ATOM 710 C CA . LEU A 1 101 ? 14.592 -1.468 6.685 1.00 96.94 101 LEU A CA 1
ATOM 711 C C . LEU A 1 101 ? 14.206 -0.135 7.333 1.00 96.94 101 LEU A C 1
ATOM 713 O O . LEU A 1 101 ? 13.217 -0.084 8.062 1.00 96.94 101 LEU A O 1
ATOM 717 N N . THR A 1 102 ? 14.957 0.939 7.088 1.00 94.88 102 THR A N 1
ATOM 718 C CA . THR A 1 102 ? 14.788 2.209 7.814 1.00 94.88 102 THR A CA 1
ATOM 719 C C . THR A 1 102 ? 13.652 3.063 7.277 1.00 94.88 102 THR A C 1
ATOM 721 O O . THR A 1 102 ? 12.985 3.724 8.066 1.00 94.88 102 THR A O 1
ATOM 724 N N . VAL A 1 103 ? 13.393 3.045 5.969 1.00 96.56 103 VAL A N 1
ATOM 725 C CA . VAL A 1 103 ? 12.278 3.797 5.382 1.00 96.56 103 VAL A CA 1
ATOM 726 C C . VAL A 1 103 ? 11.033 2.928 5.391 1.00 96.56 103 VAL A C 1
ATOM 728 O O . VAL A 1 103 ? 10.037 3.259 6.031 1.00 96.56 103 VAL A O 1
ATOM 731 N N . HIS A 1 104 ? 11.087 1.783 4.717 1.00 97.44 104 HIS A N 1
ATOM 732 C CA . HIS A 1 104 ? 9.895 0.979 4.474 1.00 97.44 104 HIS A CA 1
ATOM 733 C C . HIS A 1 104 ? 9.547 0.081 5.665 1.00 97.44 104 HIS A C 1
ATOM 735 O O . HIS A 1 104 ? 8.427 0.142 6.172 1.00 97.44 104 HIS A O 1
ATOM 741 N N . GLY A 1 105 ? 10.513 -0.685 6.176 1.00 97.50 105 GLY A N 1
ATOM 742 C CA . GLY A 1 105 ? 10.324 -1.556 7.338 1.00 97.50 105 GLY A CA 1
ATOM 743 C C . GLY A 1 105 ? 9.875 -0.794 8.587 1.00 97.50 105 GLY A C 1
ATOM 744 O O . GLY A 1 105 ? 8.899 -1.184 9.227 1.00 97.50 105 GLY A O 1
ATOM 745 N N . ALA A 1 106 ? 10.523 0.331 8.897 1.00 97.94 106 ALA A N 1
ATOM 746 C CA . ALA A 1 106 ? 10.140 1.168 10.030 1.00 97.94 106 ALA A CA 1
ATOM 747 C C . ALA A 1 106 ? 8.744 1.781 9.845 1.00 97.94 106 ALA A C 1
ATOM 749 O O . ALA A 1 106 ? 7.939 1.736 10.774 1.00 97.94 106 ALA A O 1
ATOM 750 N N . THR A 1 107 ? 8.414 2.287 8.649 1.00 98.19 107 THR A N 1
ATOM 751 C CA . THR A 1 107 ? 7.064 2.805 8.364 1.00 98.19 107 THR A CA 1
ATOM 752 C C . THR A 1 107 ? 6.009 1.714 8.544 1.00 98.19 107 THR A C 1
ATOM 754 O O . THR A 1 107 ? 4.997 1.942 9.206 1.00 98.19 107 THR A O 1
ATOM 757 N N . ALA A 1 108 ? 6.253 0.508 8.021 1.00 98.50 108 ALA A N 1
ATOM 758 C CA . ALA A 1 108 ? 5.361 -0.631 8.211 1.00 98.50 108 ALA A CA 1
ATOM 759 C C . ALA A 1 108 ? 5.184 -0.973 9.699 1.00 98.50 108 ALA A C 1
ATOM 761 O O . ALA A 1 108 ? 4.053 -1.124 10.156 1.00 98.50 108 ALA A O 1
ATOM 762 N N . ALA A 1 109 ? 6.276 -1.037 10.466 1.00 98.56 109 ALA A N 1
ATOM 763 C CA . ALA A 1 109 ? 6.236 -1.333 11.895 1.00 98.56 109 ALA A CA 1
ATOM 764 C C . ALA A 1 109 ? 5.439 -0.282 12.686 1.00 98.56 109 ALA A C 1
ATOM 766 O O . ALA A 1 109 ? 4.605 -0.649 13.514 1.00 98.56 109 ALA A O 1
ATOM 767 N N . VAL A 1 110 ? 5.639 1.010 12.401 1.00 98.44 110 VAL A N 1
ATOM 768 C CA . VAL A 1 110 ? 4.885 2.105 13.034 1.00 98.44 110 VAL A CA 1
ATOM 769 C C . VAL A 1 110 ? 3.397 2.000 12.707 1.00 98.44 110 VAL A C 1
ATOM 771 O O . VAL A 1 110 ? 2.568 2.077 13.617 1.00 98.44 110 VAL A O 1
ATOM 774 N N . LEU A 1 111 ? 3.042 1.783 11.436 1.00 98.50 111 LEU A N 1
ATOM 775 C CA . LEU A 1 111 ? 1.641 1.635 11.039 1.00 98.50 111 LEU A CA 1
ATOM 776 C C . LEU A 1 111 ? 0.997 0.430 11.722 1.00 98.50 111 LEU A C 1
ATOM 778 O O . LEU A 1 111 ? -0.081 0.572 12.288 1.00 98.50 111 LEU A O 1
ATOM 782 N N . ILE A 1 112 ? 1.659 -0.728 11.744 1.00 98.75 112 ILE A N 1
ATOM 783 C CA . ILE A 1 112 ? 1.133 -1.933 12.399 1.00 98.75 112 ILE A CA 1
ATOM 784 C C . ILE A 1 112 ? 0.951 -1.689 13.901 1.00 98.75 112 ILE A C 1
ATOM 786 O O . ILE A 1 112 ? -0.138 -1.913 14.426 1.00 98.75 112 ILE A O 1
ATOM 790 N N . ALA A 1 113 ? 1.977 -1.191 14.596 1.00 98.56 113 ALA A N 1
ATOM 791 C CA . ALA A 1 113 ? 1.926 -0.986 16.042 1.00 98.56 113 ALA A CA 1
ATOM 792 C C . ALA A 1 113 ? 0.830 0.013 16.449 1.00 98.56 113 ALA A C 1
ATOM 794 O O . ALA A 1 113 ? 0.026 -0.276 17.335 1.00 98.56 113 ALA A O 1
ATOM 795 N N . THR A 1 114 ? 0.752 1.162 15.772 1.00 98.00 114 THR A N 1
ATOM 796 C CA . THR A 1 114 ? -0.287 2.171 16.043 1.00 98.00 114 THR A CA 1
ATOM 797 C C . THR A 1 114 ? -1.683 1.651 15.701 1.00 98.00 114 THR A C 1
ATOM 799 O O . THR A 1 114 ? -2.615 1.849 16.480 1.00 98.00 114 THR A O 1
ATOM 802 N N . SER A 1 115 ? -1.826 0.909 14.599 1.00 98.38 115 SER A N 1
ATOM 803 C CA . SER A 1 115 ? -3.091 0.279 14.211 1.00 98.38 115 SER A CA 1
ATOM 804 C C . SER A 1 115 ? -3.589 -0.701 15.262 1.00 98.38 115 SER A C 1
ATOM 806 O O . SER A 1 115 ? -4.761 -0.652 15.627 1.00 98.38 115 SER A O 1
ATOM 808 N N . LEU A 1 116 ? -2.709 -1.562 15.785 1.00 98.31 116 LEU A N 1
ATOM 809 C CA . LEU A 1 116 ? -3.077 -2.540 16.808 1.00 98.31 116 LEU A CA 1
ATOM 810 C C . LEU A 1 116 ? -3.593 -1.870 18.082 1.00 98.31 116 LEU A C 1
ATOM 812 O O . LEU A 1 116 ? -4.531 -2.388 18.674 1.00 98.31 116 LEU A O 1
ATOM 816 N N . VAL A 1 117 ? -3.043 -0.717 18.473 1.00 98.38 117 VAL A N 1
ATOM 817 C CA . VAL A 1 117 ? -3.557 0.069 19.607 1.00 98.38 117 VAL A CA 1
ATOM 818 C C . VAL A 1 117 ? -4.928 0.668 19.279 1.00 98.38 117 VAL A C 1
ATOM 820 O O . VAL A 1 117 ? -5.875 0.491 20.043 1.00 98.38 117 VAL A O 1
ATOM 823 N N . LEU A 1 118 ? -5.063 1.333 18.128 1.00 98.12 118 LEU A N 1
ATOM 824 C CA . LEU A 1 118 ? -6.311 1.982 17.704 1.00 98.12 118 LEU A CA 1
ATOM 825 C C . LEU A 1 118 ? -7.472 0.992 17.529 1.00 98.12 118 LEU A C 1
ATOM 827 O O . LEU A 1 118 ? -8.617 1.328 17.819 1.00 98.12 118 LEU A O 1
ATOM 831 N N . ILE A 1 119 ? -7.199 -0.242 17.106 1.00 98.06 119 ILE A N 1
ATOM 832 C CA . ILE A 1 119 ? -8.218 -1.293 16.959 1.00 98.06 119 ILE A CA 1
ATOM 833 C C . ILE A 1 119 ? -8.847 -1.674 18.311 1.00 98.06 119 ILE A C 1
ATOM 835 O O . ILE A 1 119 ? -10.006 -2.093 18.339 1.00 98.06 119 ILE A O 1
ATOM 839 N N . GLN A 1 120 ? -8.114 -1.518 19.419 1.00 93.94 120 GLN A N 1
ATOM 840 C CA . GLN A 1 120 ? -8.621 -1.820 20.763 1.00 93.94 120 GLN A CA 1
ATOM 841 C C . GLN A 1 120 ? -9.478 -0.695 21.355 1.00 93.94 120 GLN A C 1
ATOM 843 O O . GLN A 1 120 ? -10.224 -0.952 22.299 1.00 93.94 120 GLN A O 1
ATOM 848 N N . THR A 1 121 ? -9.387 0.525 20.815 1.00 79.50 121 THR A N 1
ATOM 849 C CA . THR A 1 121 ? -10.243 1.656 21.222 1.00 79.50 121 THR A CA 1
ATOM 850 C C . THR A 1 121 ? -11.668 1.524 20.697 1.00 79.50 121 THR A C 1
ATOM 852 O O . THR A 1 121 ? -12.572 2.119 21.311 1.00 79.50 121 THR A O 1
#

InterPro domains:
  IPR025363 Protein of unknown function DUF4267 [PF14087] (16-118)